Protein AF-A0A955FBY4-F1 (afdb_monomer_lite)

Foldseek 3Di:
DDDDFCLLVLLVVLLVVLLVLLVVVLVVQLVVQVVPDDPVSSVVSNVVSVVVSVVSNVLSVVLSVLSVVCVVVLDLVSLVVSLVSLVVQLVVLVVQCVVPPDPSSNVSSVVSNVSSVVSNVSSVVSNVPPPPPPPPPPVPPPDPPPDDD

Structure (mmCIF, N/CA/C/O backbone):
data_AF-A0A955FBY4-F1
#
_entry.id   AF-A0A955FBY4-F1
#
loop_
_atom_site.group_PDB
_atom_site.id
_atom_site.type_symbol
_atom_site.label_atom_id
_atom_site.label_alt_id
_atom_site.label_comp_id
_atom_site.label_asym_id
_atom_site.label_entity_id
_atom_site.label_seq_id
_atom_site.pdbx_PDB_ins_code
_atom_site.Cartn_x
_atom_site.Cartn_y
_atom_site.Cartn_z
_atom_site.occupancy
_atom_site.B_iso_or_equiv
_atom_site.auth_seq_id
_atom_site.auth_comp_id
_atom_site.auth_asym_id
_atom_site.auth_atom_id
_atom_site.pdbx_PDB_model_num
ATOM 1 N N . MET A 1 1 ? -1.378 -12.096 28.138 1.00 37.12 1 MET A N 1
ATOM 2 C CA . MET A 1 1 ? -1.558 -11.045 27.113 1.00 37.12 1 MET A CA 1
ATOM 3 C C . MET A 1 1 ? -2.510 -11.585 26.059 1.00 37.12 1 MET A C 1
ATOM 5 O O . MET A 1 1 ? -2.242 -12.648 25.523 1.00 37.12 1 MET A O 1
ATOM 9 N N . LYS A 1 2 ? -3.677 -10.966 25.858 1.00 37.38 2 LYS A N 1
ATOM 10 C CA . LYS A 1 2 ? -4.699 -11.481 24.933 1.00 37.38 2 LYS A CA 1
ATOM 11 C C . LYS A 1 2 ? -4.580 -10.689 23.632 1.00 37.38 2 LYS A C 1
ATOM 13 O O . LYS A 1 2 ? -5.036 -9.549 23.594 1.00 37.38 2 LYS A O 1
ATOM 18 N N . LEU A 1 3 ? -3.930 -11.279 22.624 1.00 48.19 3 LEU A N 1
ATOM 19 C CA . LEU A 1 3 ? -3.904 -10.770 21.253 1.00 48.19 3 LEU A CA 1
ATOM 20 C C . LEU A 1 3 ? -5.348 -10.590 20.784 1.00 48.19 3 LEU A C 1
ATOM 22 O O . LEU A 1 3 ? -6.062 -11.562 20.541 1.00 48.19 3 LEU A O 1
ATOM 26 N N . ARG A 1 4 ? -5.826 -9.353 20.727 1.00 50.47 4 ARG A N 1
ATOM 27 C CA . ARG A 1 4 ? -7.063 -9.032 20.027 1.00 50.47 4 ARG A CA 1
ATOM 28 C C . ARG A 1 4 ? -6.802 -7.763 19.241 1.00 50.47 4 ARG A C 1
ATOM 30 O O . ARG A 1 4 ? -6.562 -6.721 19.844 1.00 50.47 4 ARG A O 1
ATOM 37 N N . TYR A 1 5 ? -6.882 -7.946 17.924 1.00 56.06 5 TYR A N 1
ATOM 38 C CA . TYR A 1 5 ? -6.653 -7.010 16.823 1.00 56.06 5 TYR A CA 1
ATOM 39 C C . TYR A 1 5 ? -5.175 -6.872 16.452 1.00 56.06 5 TYR A C 1
ATOM 41 O O . TYR A 1 5 ? -4.449 -6.116 17.068 1.00 56.06 5 TYR A O 1
ATOM 49 N N . GLU A 1 6 ? -4.750 -7.634 15.440 1.00 76.06 6 GLU A N 1
ATOM 50 C CA . GLU A 1 6 ? -3.450 -7.508 14.757 1.00 76.06 6 GLU A CA 1
ATOM 51 C C . GLU A 1 6 ? -3.580 -6.600 13.518 1.00 76.06 6 GLU A C 1
ATOM 53 O O . GLU A 1 6 ? -2.909 -6.799 12.511 1.00 76.06 6 GLU A O 1
ATOM 58 N N . THR A 1 7 ? -4.496 -5.623 13.550 1.00 80.25 7 THR A N 1
ATOM 59 C CA . THR A 1 7 ? -4.761 -4.723 12.414 1.00 80.25 7 THR A CA 1
ATOM 60 C C . THR A 1 7 ? -3.531 -3.899 12.053 1.00 80.25 7 THR A C 1
ATOM 62 O O . THR A 1 7 ? -3.217 -3.788 10.877 1.00 80.25 7 THR A O 1
ATOM 65 N N . GLY A 1 8 ? -2.811 -3.375 13.050 1.00 81.50 8 GLY A N 1
ATOM 66 C CA . GLY A 1 8 ? -1.578 -2.616 12.834 1.00 81.50 8 GLY A CA 1
ATOM 67 C C . GLY A 1 8 ? -0.424 -3.487 12.335 1.00 81.50 8 GLY A C 1
ATOM 68 O O . GLY A 1 8 ? 0.362 -3.059 11.499 1.00 81.50 8 GLY A O 1
ATOM 69 N N . THR A 1 9 ? -0.334 -4.736 12.798 1.00 86.25 9 THR A N 1
ATOM 70 C CA . THR A 1 9 ? 0.671 -5.682 12.289 1.00 86.25 9 THR A CA 1
ATOM 71 C C . THR A 1 9 ? 0.373 -6.065 10.841 1.00 86.25 9 THR A C 1
ATOM 73 O O . THR A 1 9 ? 1.287 -6.105 10.025 1.00 86.25 9 THR A O 1
ATOM 76 N N . ALA A 1 10 ? -0.897 -6.289 10.496 1.00 87.50 10 ALA A N 1
ATOM 77 C CA . ALA A 1 10 ? -1.305 -6.607 9.133 1.00 87.50 10 ALA A CA 1
ATOM 78 C C . ALA A 1 10 ? -1.028 -5.450 8.157 1.00 87.50 10 ALA A C 1
ATOM 80 O O . ALA A 1 10 ? -0.439 -5.694 7.106 1.00 87.50 10 ALA A O 1
ATOM 81 N N . THR A 1 11 ? -1.365 -4.201 8.513 1.00 88.38 11 THR A N 1
ATOM 82 C CA . THR A 1 11 ? -1.061 -3.029 7.664 1.00 88.38 11 THR A CA 1
ATOM 83 C C . THR A 1 11 ? 0.442 -2.822 7.499 1.00 88.38 11 THR A C 1
ATOM 85 O O . THR A 1 11 ? 0.896 -2.437 6.425 1.00 88.38 11 THR A O 1
ATOM 88 N N . PHE A 1 12 ? 1.237 -3.115 8.531 1.00 89.31 12 PHE A N 1
ATOM 89 C CA . PHE A 1 12 ? 2.693 -3.054 8.441 1.00 89.31 12 PHE A CA 1
ATOM 90 C C . PHE A 1 12 ? 3.276 -4.134 7.517 1.00 89.31 12 PHE A C 1
ATOM 92 O O . PHE A 1 12 ? 4.149 -3.840 6.704 1.00 89.31 12 PHE A O 1
ATOM 99 N N . ILE A 1 13 ? 2.775 -5.371 7.593 1.00 90.88 13 ILE A N 1
ATOM 100 C CA . ILE A 1 13 ? 3.182 -6.443 6.673 1.00 90.88 13 ILE A CA 1
ATOM 101 C C . ILE A 1 13 ? 2.803 -6.077 5.234 1.00 90.88 13 ILE A C 1
ATOM 103 O O . ILE A 1 13 ? 3.644 -6.201 4.347 1.00 90.88 13 ILE A O 1
ATOM 107 N N . GLN A 1 14 ? 1.586 -5.570 5.005 1.00 89.44 14 GLN A N 1
ATOM 108 C CA . GLN A 1 14 ? 1.163 -5.088 3.687 1.00 89.44 14 GLN A CA 1
ATOM 109 C C . GLN A 1 14 ? 2.099 -3.991 3.174 1.00 89.44 14 GLN A C 1
ATOM 111 O O . GLN A 1 14 ? 2.567 -4.089 2.046 1.00 89.44 14 GLN A O 1
ATOM 116 N N . PHE A 1 15 ? 2.456 -3.007 4.005 1.00 91.19 15 PHE A N 1
ATOM 117 C CA . PHE A 1 15 ? 3.431 -1.979 3.636 1.00 91.19 15 PHE A CA 1
ATOM 118 C C . PHE A 1 15 ? 4.767 -2.581 3.180 1.00 91.19 15 PHE A C 1
ATOM 120 O O . PHE A 1 15 ? 5.249 -2.232 2.107 1.00 91.19 15 PHE A O 1
ATOM 127 N N . LEU A 1 16 ? 5.348 -3.512 3.943 1.00 91.50 16 LEU A N 1
ATOM 128 C CA . LEU A 1 16 ? 6.624 -4.134 3.575 1.00 91.50 16 LEU A CA 1
ATOM 129 C C . LEU A 1 16 ? 6.542 -4.907 2.256 1.00 91.50 16 LEU A C 1
ATOM 131 O O . LEU A 1 16 ? 7.443 -4.803 1.424 1.00 91.50 16 LEU A O 1
ATOM 135 N N . VAL A 1 17 ? 5.468 -5.671 2.060 1.00 91.06 17 VAL A N 1
ATOM 136 C CA . VAL A 1 17 ? 5.286 -6.489 0.857 1.00 91.06 17 VAL A CA 1
ATOM 137 C C . VAL A 1 17 ? 5.062 -5.609 -0.371 1.00 91.06 17 VAL A C 1
ATOM 139 O O . VAL A 1 17 ? 5.736 -5.799 -1.382 1.00 91.06 17 VAL A O 1
ATOM 142 N N . VAL A 1 18 ? 4.187 -4.606 -0.273 1.00 88.88 18 VAL A N 1
ATOM 143 C CA . VAL A 1 18 ? 3.933 -3.650 -1.359 1.00 88.88 18 VAL A CA 1
ATOM 144 C C . VAL A 1 18 ? 5.203 -2.883 -1.710 1.00 88.88 18 VAL A C 1
ATOM 146 O O . VAL A 1 18 ? 5.517 -2.727 -2.885 1.00 88.88 18 VAL A O 1
ATOM 149 N N . MET A 1 19 ? 5.972 -2.438 -0.713 1.00 89.88 19 MET A N 1
ATOM 150 C CA . MET A 1 19 ? 7.231 -1.731 -0.953 1.00 89.88 19 MET A CA 1
ATOM 151 C C . MET A 1 19 ? 8.259 -2.602 -1.667 1.00 89.88 19 MET A C 1
ATOM 153 O O . MET A 1 19 ? 8.935 -2.123 -2.576 1.00 89.88 19 MET A O 1
ATOM 157 N N . LEU A 1 20 ? 8.356 -3.881 -1.299 1.00 89.88 20 LEU A N 1
ATOM 158 C CA . LEU A 1 20 ? 9.234 -4.824 -1.980 1.00 89.88 20 LEU A CA 1
ATOM 159 C C . LEU A 1 20 ? 8.823 -4.997 -3.449 1.00 89.88 20 LEU A C 1
ATOM 161 O O . LEU A 1 20 ? 9.662 -4.851 -4.337 1.00 89.88 20 LEU A O 1
ATOM 165 N N . PHE A 1 21 ? 7.538 -5.248 -3.720 1.00 88.00 21 PHE A N 1
ATOM 166 C CA . PHE A 1 21 ? 7.038 -5.381 -5.092 1.00 88.00 21 PHE A CA 1
ATOM 167 C C . PHE A 1 21 ? 7.171 -4.085 -5.894 1.00 88.00 21 PHE A C 1
ATOM 169 O O . PHE A 1 21 ? 7.547 -4.131 -7.064 1.00 88.00 21 PHE A O 1
ATOM 176 N N . GLY A 1 22 ? 6.933 -2.931 -5.270 1.00 86.56 22 GLY A N 1
ATOM 177 C CA . GLY A 1 22 ? 7.126 -1.618 -5.878 1.00 86.56 22 GLY A CA 1
ATOM 178 C C . GLY A 1 22 ? 8.580 -1.377 -6.282 1.00 86.56 22 GLY A C 1
ATOM 179 O O . GLY A 1 22 ? 8.835 -0.870 -7.371 1.00 86.56 22 GLY A O 1
ATOM 180 N N . PHE A 1 23 ? 9.542 -1.805 -5.461 1.00 86.12 23 PHE A N 1
ATOM 181 C CA . PHE A 1 23 ? 10.965 -1.681 -5.778 1.00 86.12 23 PHE A CA 1
ATOM 182 C C . PHE A 1 23 ? 11.393 -2.609 -6.922 1.00 86.12 23 PHE A C 1
ATOM 184 O O . PHE A 1 23 ? 12.133 -2.198 -7.813 1.00 86.12 23 PHE A O 1
ATOM 191 N N . VAL A 1 24 ? 10.890 -3.846 -6.946 1.00 87.31 24 VAL A N 1
ATOM 192 C CA . VAL A 1 24 ? 11.117 -4.766 -8.073 1.00 87.31 24 VAL A CA 1
ATOM 193 C C . VAL A 1 24 ? 10.501 -4.204 -9.360 1.00 87.31 24 VAL A C 1
ATOM 195 O O . VAL A 1 24 ? 11.149 -4.221 -10.405 1.00 87.31 24 VAL A O 1
ATOM 198 N N . GLY A 1 25 ? 9.291 -3.644 -9.280 1.00 84.19 25 GLY A N 1
ATOM 199 C CA . GLY A 1 25 ? 8.621 -2.989 -10.405 1.00 84.19 25 GLY A CA 1
ATOM 200 C C . GLY A 1 25 ? 9.369 -1.756 -10.920 1.00 84.19 25 GLY A C 1
ATOM 201 O O . GLY A 1 25 ? 9.463 -1.569 -12.130 1.00 84.19 25 GLY A O 1
ATOM 202 N N . LEU A 1 26 ? 9.959 -0.955 -10.027 1.00 84.94 26 LEU A N 1
ATOM 203 C CA . LEU A 1 26 ? 10.825 0.173 -10.382 1.00 84.94 26 LEU A CA 1
ATOM 204 C C . LEU A 1 26 ? 12.030 -0.287 -11.202 1.00 84.94 26 LEU A C 1
ATOM 206 O O . LEU A 1 26 ? 12.287 0.269 -12.264 1.00 84.94 26 LEU A O 1
ATOM 210 N N . ILE A 1 27 ? 12.753 -1.304 -10.721 1.00 84.38 27 ILE A N 1
ATOM 211 C CA . ILE A 1 27 ? 13.931 -1.835 -11.417 1.00 84.38 27 ILE A CA 1
ATOM 212 C C . ILE A 1 27 ? 13.531 -2.360 -12.796 1.00 84.38 27 ILE A C 1
ATOM 214 O O . ILE A 1 27 ? 14.173 -2.002 -13.778 1.00 84.38 27 ILE A O 1
ATOM 218 N N . ALA A 1 28 ? 12.458 -3.152 -12.881 1.00 82.69 28 ALA A N 1
ATOM 219 C CA . ALA A 1 28 ? 11.960 -3.673 -14.153 1.00 82.69 28 ALA A CA 1
ATOM 220 C C . ALA A 1 28 ? 11.598 -2.539 -15.127 1.00 82.69 28 ALA A C 1
ATOM 222 O O . ALA A 1 28 ? 12.060 -2.531 -16.261 1.00 82.69 28 ALA A O 1
ATOM 223 N N . SER A 1 29 ? 10.871 -1.523 -14.653 1.00 81.12 29 SER A N 1
ATOM 224 C CA . SER A 1 29 ? 10.493 -0.363 -15.464 1.00 81.12 29 SER A CA 1
ATOM 225 C C . SER A 1 29 ? 11.697 0.431 -15.972 1.00 81.12 29 SER A C 1
ATOM 227 O O . SER A 1 29 ? 11.651 0.914 -17.100 1.00 81.12 29 SER A O 1
ATOM 229 N N . ILE A 1 30 ? 12.742 0.605 -15.158 1.00 82.00 30 ILE A N 1
ATOM 230 C CA . ILE A 1 30 ? 13.969 1.299 -15.574 1.00 82.00 30 ILE A CA 1
ATOM 231 C C . ILE A 1 30 ? 14.701 0.466 -16.629 1.00 82.00 30 ILE A C 1
ATOM 233 O O . ILE A 1 30 ? 15.137 1.008 -17.640 1.00 82.00 30 ILE A O 1
ATOM 237 N N . VAL A 1 31 ? 14.817 -0.849 -16.417 1.00 81.81 31 VAL A N 1
ATOM 238 C CA . VAL A 1 31 ? 15.471 -1.752 -17.372 1.00 81.81 31 VAL A CA 1
ATOM 239 C C . VAL A 1 31 ? 14.758 -1.718 -18.721 1.00 81.81 31 VAL A C 1
ATOM 241 O O . VAL A 1 31 ? 15.423 -1.479 -19.724 1.00 81.81 31 VAL A O 1
ATOM 244 N N . ASP A 1 32 ? 13.433 -1.868 -18.750 1.00 79.88 32 ASP A N 1
ATOM 245 C CA . ASP A 1 32 ? 12.659 -1.879 -19.997 1.00 79.88 32 ASP A CA 1
ATOM 246 C C . ASP A 1 32 ? 12.804 -0.548 -20.760 1.00 79.88 32 ASP A C 1
ATOM 248 O O . ASP A 1 32 ? 13.131 -0.526 -21.946 1.00 79.88 32 ASP A O 1
ATOM 252 N N . GLN A 1 33 ? 12.670 0.587 -20.066 1.00 79.62 33 GLN A N 1
ATOM 253 C CA . GLN A 1 33 ? 12.761 1.916 -20.686 1.00 79.62 33 GLN A CA 1
ATOM 254 C C . GLN A 1 33 ? 14.161 2.259 -21.209 1.00 79.62 33 GLN A C 1
ATOM 256 O O . GLN A 1 33 ? 14.284 2.982 -22.197 1.00 79.62 33 GLN A O 1
ATOM 261 N N . CYS A 1 34 ? 15.215 1.770 -20.554 1.00 77.94 34 CYS A N 1
ATOM 262 C CA . CYS A 1 34 ? 16.593 2.014 -20.978 1.00 77.94 34 CYS A CA 1
ATOM 263 C C . CYS A 1 34 ? 17.096 0.969 -21.990 1.00 77.94 34 CYS A C 1
ATOM 265 O O . CYS A 1 34 ? 18.126 1.196 -22.620 1.00 77.94 34 CYS A O 1
ATOM 267 N N . HIS A 1 35 ? 16.390 -0.155 -22.166 1.00 77.00 35 HIS A N 1
ATOM 268 C CA . HIS A 1 35 ? 16.689 -1.141 -23.205 1.00 77.00 35 HIS A CA 1
ATOM 269 C C . HIS A 1 35 ? 16.072 -0.763 -24.560 1.00 77.00 35 HIS A C 1
ATOM 271 O O . HIS A 1 35 ? 16.670 -1.030 -25.599 1.00 77.00 35 HIS A O 1
ATOM 277 N N . GLU A 1 36 ? 14.899 -0.123 -24.559 1.00 69.19 36 GLU A N 1
ATOM 278 C CA . GLU A 1 36 ? 14.131 0.164 -25.780 1.00 69.19 36 GLU A CA 1
ATOM 279 C C . GLU A 1 36 ? 14.251 1.613 -26.298 1.00 69.19 36 GLU A C 1
ATOM 281 O O . GLU A 1 36 ? 13.798 1.892 -27.408 1.00 69.19 36 GLU A O 1
ATOM 286 N N . GLY A 1 37 ? 14.848 2.551 -25.545 1.00 62.31 37 GLY A N 1
ATOM 287 C CA . GLY A 1 37 ? 14.789 3.985 -25.869 1.00 62.31 37 GLY A CA 1
ATOM 288 C C . GLY A 1 37 ? 16.089 4.785 -25.723 1.00 62.31 37 GLY A C 1
ATOM 289 O O . GLY A 1 37 ? 17.012 4.412 -25.004 1.00 62.31 37 GLY A O 1
ATOM 290 N N . ASP A 1 38 ? 16.118 5.950 -26.385 1.00 72.44 38 ASP A N 1
ATOM 291 C CA . ASP A 1 38 ? 17.149 6.983 -26.224 1.00 72.44 38 ASP A CA 1
ATOM 292 C C . ASP A 1 38 ? 17.293 7.452 -24.762 1.00 72.44 38 ASP A C 1
ATOM 294 O O . ASP A 1 38 ? 16.336 7.476 -23.982 1.00 72.44 38 ASP A O 1
ATOM 298 N N . PHE A 1 39 ? 18.491 7.927 -24.408 1.00 68.44 39 PHE A N 1
ATOM 299 C CA . PHE A 1 39 ? 18.880 8.333 -23.047 1.00 68.44 39 PHE A CA 1
ATOM 300 C C . PHE A 1 39 ? 17.900 9.323 -22.375 1.00 68.44 39 PHE A C 1
ATOM 302 O O . PHE A 1 39 ? 17.695 9.276 -21.161 1.00 68.44 39 PHE A O 1
ATOM 309 N N . ALA A 1 40 ? 17.258 10.201 -23.155 1.00 70.56 40 ALA A N 1
ATOM 310 C CA . ALA A 1 40 ? 16.273 11.167 -22.659 1.00 70.56 40 ALA A CA 1
ATOM 311 C C . ALA A 1 40 ? 14.971 10.505 -22.161 1.00 70.56 40 ALA A C 1
ATOM 313 O O . ALA A 1 40 ? 14.430 10.909 -21.129 1.00 70.56 40 ALA A O 1
ATOM 314 N N . ASN A 1 41 ? 14.505 9.450 -22.838 1.00 72.88 41 ASN A N 1
ATOM 315 C CA . ASN A 1 41 ? 13.300 8.705 -22.457 1.00 72.88 41 ASN A CA 1
ATOM 316 C C . ASN A 1 41 ? 13.555 7.828 -21.220 1.00 72.88 41 ASN A C 1
ATOM 318 O O . ASN A 1 41 ? 12.706 7.753 -20.331 1.00 72.88 41 ASN A O 1
ATOM 322 N N . CYS A 1 42 ? 14.759 7.255 -21.119 1.00 77.38 42 CYS A N 1
ATOM 323 C CA . CYS A 1 42 ? 15.237 6.514 -19.947 1.00 77.38 42 CYS A CA 1
ATOM 324 C C . CYS A 1 42 ? 15.268 7.407 -18.687 1.00 77.38 42 CYS A C 1
ATOM 326 O O . CYS A 1 42 ? 14.757 7.018 -17.634 1.00 77.38 42 CYS A O 1
ATOM 328 N N . ALA A 1 43 ? 15.783 8.640 -18.788 1.00 77.75 43 ALA A N 1
ATOM 329 C CA . ALA A 1 43 ? 15.817 9.577 -17.662 1.00 77.75 43 ALA A CA 1
ATOM 330 C C . ALA A 1 43 ? 14.411 10.027 -17.220 1.00 77.75 43 ALA A C 1
ATOM 332 O O . ALA A 1 43 ? 14.107 10.027 -16.025 1.00 77.75 43 ALA A O 1
ATOM 333 N N . GLN A 1 44 ? 13.536 10.377 -18.169 1.00 79.44 44 GLN A N 1
ATOM 334 C CA . GLN A 1 44 ? 12.176 10.827 -17.864 1.00 79.44 44 GLN A CA 1
ATOM 335 C C . GLN A 1 44 ? 11.331 9.718 -17.224 1.00 79.44 44 GLN A C 1
ATOM 337 O O . GLN A 1 44 ? 10.664 9.955 -16.214 1.00 79.44 44 GLN A O 1
ATOM 342 N N . GLY A 1 45 ? 11.365 8.509 -17.780 1.00 77.94 45 GLY A N 1
ATOM 343 C CA . GLY A 1 45 ? 10.589 7.392 -17.256 1.00 77.94 45 GLY A CA 1
ATOM 344 C C . GLY A 1 45 ? 11.099 6.897 -15.896 1.00 77.94 45 GLY A C 1
ATOM 345 O O . GLY A 1 45 ? 10.288 6.616 -15.011 1.00 77.94 45 GLY A O 1
ATOM 346 N N . SER A 1 46 ? 12.416 6.949 -15.655 1.00 80.44 46 SER A N 1
ATOM 347 C CA . SER A 1 46 ? 12.998 6.675 -14.334 1.00 80.44 46 SER A CA 1
ATOM 348 C C . SER A 1 46 ? 12.444 7.620 -13.264 1.00 80.44 46 SER A C 1
ATOM 350 O O . SER A 1 46 ? 12.014 7.164 -12.205 1.00 80.44 46 SER A O 1
ATOM 352 N N . ILE A 1 47 ? 12.393 8.931 -13.539 1.00 85.12 47 ILE A N 1
ATOM 353 C CA . ILE A 1 47 ? 11.862 9.931 -12.595 1.00 85.12 47 ILE A CA 1
ATOM 354 C C . ILE A 1 47 ? 10.399 9.631 -12.244 1.00 85.12 47 ILE A C 1
ATOM 356 O O . ILE A 1 47 ? 10.034 9.673 -11.069 1.00 85.12 47 ILE A O 1
ATOM 360 N N . ILE A 1 48 ? 9.569 9.293 -13.236 1.00 85.69 48 ILE A N 1
ATOM 361 C CA . ILE A 1 48 ? 8.152 8.965 -13.018 1.00 85.69 48 ILE A CA 1
ATOM 362 C C . ILE A 1 48 ? 8.017 7.735 -12.114 1.00 85.69 48 ILE A C 1
ATOM 364 O O . ILE A 1 48 ? 7.262 7.768 -11.139 1.00 85.69 48 ILE A O 1
ATOM 368 N N . SER A 1 49 ? 8.777 6.675 -12.388 1.00 84.25 49 SER A N 1
ATOM 369 C CA . SER A 1 49 ? 8.732 5.449 -11.591 1.00 84.25 49 SER A CA 1
ATOM 370 C C . SER A 1 49 ? 9.223 5.681 -10.155 1.00 84.25 49 SER A C 1
ATOM 372 O O . SER A 1 49 ? 8.620 5.167 -9.211 1.00 84.25 49 SER A O 1
ATOM 374 N N . PHE A 1 50 ? 10.241 6.526 -9.950 1.00 86.06 50 PHE A N 1
ATOM 375 C CA . PHE A 1 50 ? 10.672 6.937 -8.609 1.00 86.06 50 PHE A CA 1
ATOM 376 C C . PHE A 1 50 ? 9.569 7.680 -7.851 1.00 86.06 50 PHE A C 1
ATOM 378 O O . PHE A 1 50 ? 9.262 7.322 -6.712 1.00 86.06 50 PHE A O 1
ATOM 385 N N . VAL A 1 51 ? 8.943 8.686 -8.471 1.00 89.25 51 VAL A N 1
ATOM 386 C CA . VAL A 1 51 ? 7.832 9.437 -7.860 1.00 89.25 51 VAL A CA 1
ATOM 387 C C . VAL A 1 51 ? 6.693 8.494 -7.473 1.00 89.25 51 VAL A C 1
ATOM 389 O O . VAL A 1 51 ? 6.139 8.614 -6.380 1.00 89.25 51 VAL A O 1
ATOM 392 N N . TYR A 1 52 ? 6.382 7.515 -8.324 1.00 85.81 52 TYR A N 1
ATOM 393 C CA . TYR A 1 52 ? 5.353 6.518 -8.051 1.00 85.81 52 TYR A CA 1
ATOM 394 C C . TYR A 1 52 ? 5.675 5.653 -6.820 1.00 85.81 52 TYR A C 1
ATOM 396 O O . TYR A 1 52 ? 4.823 5.498 -5.945 1.00 85.81 52 TYR A O 1
ATOM 404 N N . VAL A 1 53 ? 6.911 5.157 -6.685 1.00 87.31 53 VAL A N 1
ATOM 405 C CA . VAL A 1 53 ? 7.334 4.388 -5.498 1.00 87.31 53 VAL A CA 1
ATOM 406 C C . VAL A 1 53 ? 7.270 5.232 -4.225 1.00 87.31 53 VAL A C 1
ATOM 408 O O . VAL A 1 53 ? 6.810 4.740 -3.197 1.00 87.31 53 VAL A O 1
ATOM 411 N N . PHE A 1 54 ? 7.671 6.505 -4.272 1.00 89.94 54 PHE A N 1
ATOM 412 C CA . PHE A 1 54 ? 7.559 7.400 -3.114 1.00 89.94 54 PHE A CA 1
ATOM 413 C C . PHE A 1 54 ? 6.104 7.668 -2.715 1.00 89.94 54 PHE A C 1
ATOM 415 O O . PHE A 1 54 ? 5.794 7.694 -1.523 1.00 89.94 54 PHE A O 1
ATOM 422 N N . LEU A 1 55 ? 5.200 7.830 -3.684 1.00 91.00 55 LEU A N 1
ATOM 423 C CA . LEU A 1 55 ? 3.766 7.966 -3.417 1.00 91.00 55 LEU A CA 1
ATOM 424 C C . LEU A 1 55 ? 3.186 6.699 -2.780 1.00 91.00 55 LEU A C 1
ATOM 426 O O . LEU A 1 55 ? 2.455 6.804 -1.794 1.00 91.00 55 LEU A O 1
ATOM 430 N N . LEU A 1 56 ? 3.549 5.514 -3.283 1.00 88.44 56 LEU A N 1
ATOM 431 C CA . LEU A 1 56 ? 3.166 4.239 -2.671 1.00 88.44 56 LEU A CA 1
ATOM 432 C C . LEU A 1 56 ? 3.699 4.126 -1.239 1.00 88.44 56 LEU A C 1
ATOM 434 O O . LEU A 1 56 ? 2.937 3.801 -0.328 1.00 88.44 56 LEU A O 1
ATOM 438 N N . ALA A 1 57 ? 4.973 4.458 -1.022 1.00 90.69 57 ALA A N 1
ATOM 439 C CA . ALA A 1 57 ? 5.591 4.445 0.299 1.00 90.69 57 ALA A CA 1
ATOM 440 C C . ALA A 1 57 ? 4.868 5.377 1.276 1.00 90.69 57 ALA A C 1
ATOM 442 O O . ALA A 1 57 ? 4.574 4.987 2.405 1.00 90.69 57 ALA A O 1
ATOM 443 N N . GLY A 1 58 ? 4.543 6.594 0.834 1.00 92.19 58 GLY A N 1
ATOM 444 C CA . GLY A 1 58 ? 3.797 7.566 1.626 1.00 92.19 58 GLY A CA 1
ATOM 445 C C . GLY A 1 58 ? 2.387 7.082 1.962 1.00 92.19 58 GLY A C 1
ATOM 446 O O . GLY A 1 58 ? 1.973 7.151 3.118 1.00 92.19 58 GLY A O 1
ATOM 447 N N . TRP A 1 59 ? 1.662 6.543 0.979 1.00 91.62 59 TRP A N 1
ATOM 448 C CA . TRP A 1 59 ? 0.294 6.058 1.159 1.00 91.62 59 TRP A CA 1
ATOM 449 C C . TRP A 1 59 ? 0.221 4.840 2.084 1.00 91.62 59 TRP A C 1
ATOM 451 O O . TRP A 1 59 ? -0.478 4.871 3.097 1.00 91.62 59 TRP A O 1
ATOM 461 N N . PHE A 1 60 ? 0.976 3.780 1.795 1.00 90.06 60 PHE A N 1
ATOM 462 C CA . PHE A 1 60 ? 0.973 2.573 2.625 1.00 90.06 60 PHE A CA 1
ATOM 463 C C . PHE A 1 60 ? 1.655 2.799 3.978 1.00 90.06 60 PHE A C 1
ATOM 465 O O . PHE A 1 60 ? 1.231 2.226 4.982 1.00 90.06 60 PHE A O 1
ATOM 472 N N . GLY A 1 61 ? 2.637 3.702 4.048 1.00 90.62 61 GLY A N 1
ATOM 473 C CA . GLY A 1 61 ? 3.189 4.185 5.310 1.00 90.62 61 GLY A CA 1
ATOM 474 C C . GLY A 1 61 ? 2.117 4.870 6.161 1.00 90.62 61 GLY A C 1
ATOM 475 O O . GLY A 1 61 ? 1.959 4.537 7.336 1.00 90.62 61 GLY A O 1
ATOM 476 N N . PHE A 1 62 ? 1.300 5.743 5.567 1.00 93.06 62 PHE A N 1
ATOM 477 C CA . PHE A 1 62 ? 0.161 6.360 6.248 1.00 93.06 62 PHE A CA 1
ATOM 478 C C . PHE A 1 62 ? -0.867 5.321 6.720 1.00 93.06 62 PHE A C 1
ATOM 480 O O . PHE A 1 62 ? -1.292 5.379 7.874 1.00 93.06 62 PHE A O 1
ATOM 487 N N . LEU A 1 63 ? -1.219 4.331 5.891 1.00 90.81 63 LEU A N 1
ATOM 488 C CA . LEU A 1 63 ? -2.120 3.239 6.288 1.00 90.81 63 LEU A CA 1
ATOM 489 C C . LEU A 1 63 ? -1.553 2.395 7.432 1.00 90.81 63 LEU A C 1
ATOM 491 O O . LEU A 1 63 ? -2.302 1.984 8.320 1.00 90.81 63 LEU A O 1
ATOM 495 N N . SER A 1 64 ? -0.235 2.184 7.470 1.00 91.56 64 SER A N 1
ATOM 496 C CA . SER A 1 64 ? 0.420 1.474 8.571 1.00 91.56 64 SER A CA 1
ATOM 497 C C . SER A 1 64 ? 0.250 2.215 9.904 1.00 91.56 64 SER A C 1
ATOM 499 O O . SER A 1 64 ? -0.195 1.623 10.892 1.00 91.56 64 SER A O 1
ATOM 501 N N . VAL A 1 65 ? 0.474 3.534 9.906 1.00 91.00 65 VAL A N 1
ATOM 502 C CA . VAL A 1 65 ? 0.286 4.406 11.076 1.00 91.00 65 VAL A CA 1
ATOM 503 C C . VAL A 1 65 ? -1.188 4.478 11.466 1.00 91.00 65 VAL A C 1
ATOM 505 O O . VAL A 1 65 ? -1.518 4.364 12.646 1.00 91.00 65 VAL A O 1
ATOM 508 N N . LEU A 1 66 ? -2.090 4.607 10.489 1.00 89.19 66 LEU A N 1
ATOM 509 C CA . LEU A 1 66 ? -3.533 4.626 10.717 1.00 89.19 66 LEU A CA 1
ATOM 510 C C . LEU A 1 66 ? -4.019 3.305 11.327 1.00 89.19 66 LEU A C 1
ATOM 512 O O . LEU A 1 66 ? -4.817 3.324 12.261 1.00 89.19 66 LEU A O 1
ATOM 516 N N . GLY A 1 67 ? -3.517 2.165 10.848 1.00 86.44 67 GLY A N 1
ATOM 517 C CA . GLY A 1 67 ? -3.822 0.839 11.385 1.00 86.44 67 GLY A CA 1
ATOM 518 C C . GLY A 1 67 ? -3.356 0.671 12.829 1.00 86.44 67 GLY A C 1
ATOM 519 O O . GLY A 1 67 ? -4.111 0.158 13.662 1.00 86.44 67 GLY A O 1
ATOM 520 N N . TYR A 1 68 ? -2.159 1.169 13.153 1.00 87.25 68 TYR A N 1
ATOM 521 C CA . TYR A 1 68 ? -1.651 1.193 14.524 1.00 87.25 68 TYR A CA 1
ATOM 522 C C . TYR A 1 68 ? -2.490 2.109 15.429 1.00 87.25 68 TYR A C 1
ATOM 524 O O . TYR A 1 68 ? -2.933 1.690 16.497 1.00 87.25 68 TYR A O 1
ATOM 532 N N . ALA A 1 69 ? -2.795 3.329 14.980 1.00 86.31 69 ALA A N 1
ATOM 533 C CA . ALA A 1 69 ? -3.609 4.285 15.731 1.00 86.31 69 ALA A CA 1
ATOM 534 C C . ALA A 1 69 ? -5.050 3.788 15.947 1.00 86.31 69 ALA A C 1
ATOM 536 O O . ALA A 1 69 ? -5.608 3.935 17.037 1.00 86.31 69 ALA A O 1
ATOM 537 N N . ALA A 1 70 ? -5.653 3.156 14.934 1.00 83.88 70 ALA A N 1
ATOM 538 C CA . ALA A 1 70 ? -6.974 2.544 15.034 1.00 83.88 70 ALA A CA 1
ATOM 539 C C . ALA A 1 70 ? -6.996 1.412 16.071 1.00 83.88 70 ALA A C 1
ATOM 541 O O . ALA A 1 70 ? -7.969 1.282 16.819 1.00 83.88 70 ALA A O 1
ATOM 542 N N . GLN A 1 71 ? -5.920 0.624 16.140 1.00 83.12 71 GLN A N 1
ATOM 543 C CA . GLN A 1 71 ? -5.761 -0.456 17.109 1.00 83.12 71 GLN A CA 1
ATOM 544 C C . GLN A 1 71 ? -5.573 0.068 18.538 1.00 83.12 71 GLN A C 1
ATOM 546 O O . GLN A 1 71 ? -6.255 -0.410 19.448 1.00 83.12 71 GLN A O 1
ATOM 551 N N . ASP A 1 72 ? -4.683 1.044 18.730 1.00 83.19 72 ASP A N 1
ATOM 552 C CA . ASP A 1 72 ? -4.346 1.608 20.041 1.00 83.19 72 ASP A CA 1
ATOM 553 C C . ASP A 1 72 ? -5.542 2.340 20.667 1.00 83.19 72 ASP A C 1
ATOM 555 O O . ASP A 1 72 ? -5.990 2.014 21.768 1.00 83.19 72 ASP A O 1
ATOM 559 N N . GLN A 1 73 ? -6.164 3.247 19.911 1.00 80.88 73 GLN A N 1
ATOM 560 C CA . GLN A 1 73 ? -7.303 4.027 20.398 1.00 80.88 73 GLN A CA 1
ATOM 561 C C . GLN A 1 73 ? -8.623 3.241 20.398 1.00 80.88 73 GLN A C 1
ATOM 563 O O . GLN A 1 73 ? -9.623 3.725 20.934 1.00 80.88 73 GLN A O 1
ATOM 568 N N . ARG A 1 74 ? -8.667 2.058 19.762 1.00 74.81 74 ARG A N 1
ATOM 569 C CA . ARG A 1 74 ? -9.893 1.275 19.494 1.00 74.81 74 ARG A CA 1
ATOM 570 C C . ARG A 1 74 ? -11.043 2.139 18.962 1.00 74.81 74 ARG A C 1
ATOM 572 O O . ARG A 1 74 ? -12.209 1.949 19.316 1.00 74.81 74 ARG A O 1
ATOM 579 N N . SER A 1 75 ? -10.710 3.129 18.137 1.00 77.12 75 SER A N 1
ATOM 580 C CA . SER A 1 75 ? -11.666 4.118 17.650 1.00 77.12 75 SER A CA 1
ATOM 581 C C . SER A 1 75 ? -12.406 3.586 16.430 1.00 77.12 75 SER A C 1
ATOM 583 O O . SER A 1 75 ? -11.806 3.309 15.391 1.00 77.12 75 SER A O 1
ATOM 585 N N . HIS A 1 76 ? -13.735 3.514 16.521 1.00 78.06 76 HIS A N 1
ATOM 586 C CA . HIS A 1 76 ? -14.580 3.110 15.395 1.00 78.06 76 HIS A CA 1
ATOM 587 C C . HIS A 1 76 ? -14.422 4.042 14.185 1.00 78.06 76 HIS A C 1
ATOM 589 O O . HIS A 1 76 ? -14.464 3.575 13.052 1.00 78.06 76 HIS A O 1
ATOM 595 N N . ARG A 1 77 ? -14.200 5.347 14.408 1.00 83.88 77 ARG A N 1
ATOM 596 C CA . ARG A 1 77 ? -14.016 6.323 13.319 1.00 83.88 77 ARG A CA 1
ATOM 597 C C . ARG A 1 77 ? -12.741 6.043 12.522 1.00 83.88 77 ARG A C 1
ATOM 599 O O . ARG A 1 77 ? -12.793 6.027 11.299 1.00 83.88 77 ARG A O 1
ATOM 606 N N . LEU A 1 78 ? -11.635 5.759 13.215 1.00 83.44 78 LEU A N 1
ATOM 607 C CA . LEU A 1 78 ? -10.367 5.404 12.570 1.00 83.44 78 LEU A CA 1
ATOM 608 C C . LEU A 1 78 ? -10.467 4.057 11.846 1.00 83.44 78 LEU A C 1
ATOM 610 O O . LEU A 1 78 ? -9.970 3.927 10.734 1.00 83.44 78 LEU A O 1
ATOM 614 N N . ALA A 1 79 ? -11.179 3.086 12.427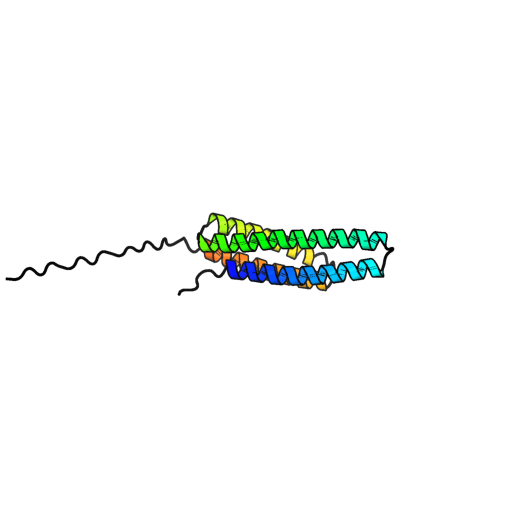 1.00 83.00 79 ALA A N 1
ATOM 615 C CA . ALA A 1 79 ? -11.426 1.802 11.775 1.00 83.00 79 ALA A CA 1
ATOM 616 C C . ALA A 1 79 ? -12.238 1.947 10.473 1.00 83.00 79 ALA A C 1
ATOM 618 O O . ALA A 1 79 ? -11.925 1.281 9.491 1.00 83.00 79 ALA A O 1
ATOM 619 N N . TYR A 1 80 ? -13.244 2.831 10.434 1.00 85.00 80 TYR A N 1
ATOM 620 C CA . TYR A 1 80 ? -13.988 3.124 9.202 1.00 85.00 80 TYR A CA 1
ATOM 621 C C . TYR A 1 80 ? -13.134 3.842 8.155 1.00 85.00 80 TYR A C 1
ATOM 623 O O . TYR A 1 80 ? -13.227 3.500 6.980 1.00 85.00 80 TYR A O 1
ATOM 631 N N . MET A 1 81 ? -12.287 4.793 8.564 1.00 89.00 81 MET A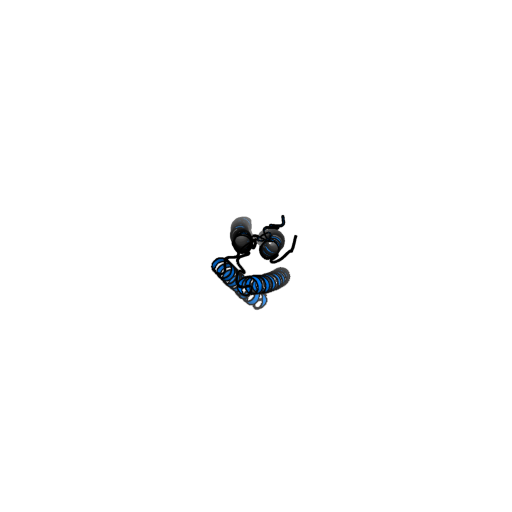 N 1
ATOM 632 C CA . MET A 1 81 ? -11.338 5.442 7.650 1.00 89.00 81 MET A CA 1
ATOM 633 C C . MET A 1 81 ? -10.370 4.429 7.036 1.00 89.00 81 MET A C 1
ATOM 635 O O . MET A 1 81 ? -10.192 4.431 5.822 1.00 89.00 81 MET A O 1
ATOM 639 N N . LEU A 1 82 ? -9.810 3.528 7.850 1.00 88.38 82 LEU A N 1
ATOM 640 C CA . LEU A 1 82 ? -8.936 2.457 7.372 1.00 88.38 82 LEU A CA 1
ATOM 641 C C . LEU A 1 82 ? -9.678 1.532 6.401 1.00 88.38 82 LEU A C 1
ATOM 643 O O . LEU A 1 82 ? -9.184 1.256 5.318 1.00 88.38 82 LEU A O 1
ATOM 647 N N . MET A 1 83 ? -10.893 1.106 6.754 1.00 87.56 83 MET A N 1
ATOM 648 C CA . MET A 1 83 ? -11.709 0.243 5.899 1.00 87.56 83 MET A CA 1
ATOM 649 C C . MET A 1 83 ? -12.026 0.899 4.549 1.00 87.56 83 MET A C 1
ATOM 651 O O . MET A 1 83 ? -11.960 0.235 3.521 1.00 87.56 83 MET A O 1
ATOM 655 N N . PHE A 1 84 ? -12.350 2.194 4.542 1.00 91.06 84 PHE A N 1
ATOM 656 C CA . PHE A 1 84 ? -12.601 2.943 3.312 1.00 91.06 84 PHE A CA 1
ATOM 657 C C . PHE A 1 84 ? -11.335 3.083 2.459 1.00 91.06 84 PHE A C 1
ATOM 659 O O . PHE A 1 84 ? -11.388 2.904 1.243 1.00 91.06 84 PHE A O 1
ATOM 666 N N . ALA A 1 85 ? -10.195 3.364 3.087 1.00 89.75 85 ALA A N 1
ATOM 667 C CA . ALA A 1 85 ? -8.930 3.497 2.380 1.00 89.75 85 ALA A CA 1
ATOM 668 C C . ALA A 1 85 ? -8.465 2.163 1.770 1.00 89.75 85 ALA A C 1
ATOM 670 O O . ALA A 1 85 ? -8.074 2.130 0.607 1.00 89.75 85 ALA A O 1
ATOM 671 N N . GLU A 1 86 ? -8.592 1.049 2.493 1.00 89.94 86 GLU A N 1
ATOM 672 C CA . GLU A 1 86 ? -8.301 -0.285 1.948 1.00 89.94 86 GLU A CA 1
ATOM 673 C C . GLU A 1 86 ? -9.296 -0.690 0.856 1.00 89.94 86 GLU A C 1
ATOM 675 O O . GLU A 1 86 ? -8.931 -1.355 -0.109 1.00 89.94 86 GLU A O 1
ATOM 680 N N . PHE A 1 87 ? -10.555 -0.254 0.946 1.00 90.38 87 PHE A N 1
ATOM 681 C CA . PHE A 1 87 ? -11.525 -0.485 -0.123 1.00 90.38 87 PHE A CA 1
ATOM 682 C C . PHE A 1 87 ? -11.132 0.229 -1.424 1.00 90.38 87 PHE A C 1
ATOM 684 O O . PHE A 1 87 ? -11.278 -0.343 -2.503 1.00 90.38 87 PHE A O 1
ATOM 691 N N . MET A 1 88 ? -10.590 1.449 -1.336 1.00 89.25 88 MET A N 1
ATOM 692 C CA . MET A 1 88 ? -10.016 2.151 -2.491 1.00 89.25 88 MET A CA 1
ATOM 693 C C . MET A 1 88 ? -8.842 1.370 -3.093 1.00 89.25 88 MET A C 1
ATOM 695 O O . MET A 1 88 ? -8.803 1.180 -4.308 1.00 89.25 88 MET A O 1
ATOM 699 N N . VAL A 1 89 ? -7.929 0.859 -2.257 1.00 88.88 89 VAL A N 1
ATOM 700 C CA . VAL A 1 89 ? -6.809 0.012 -2.710 1.00 88.88 89 VAL A CA 1
ATOM 701 C C . VAL A 1 89 ? -7.331 -1.238 -3.420 1.00 88.88 89 VAL A C 1
ATOM 703 O O . VAL A 1 89 ? -6.897 -1.533 -4.531 1.00 88.88 89 VAL A O 1
ATOM 706 N N . LEU A 1 90 ? -8.318 -1.925 -2.840 1.00 88.94 90 LEU A N 1
ATOM 707 C CA . LEU A 1 90 ? -8.946 -3.104 -3.438 1.00 88.94 90 LEU A CA 1
ATOM 708 C C . LEU A 1 90 ? -9.585 -2.789 -4.799 1.00 88.94 90 LEU A C 1
ATOM 710 O O . LEU A 1 90 ? -9.427 -3.556 -5.747 1.00 88.94 90 LEU A O 1
ATOM 714 N N . ALA A 1 91 ? -10.294 -1.665 -4.915 1.00 87.31 91 ALA A N 1
ATOM 715 C CA . ALA A 1 91 ? -10.925 -1.251 -6.165 1.00 87.31 91 ALA A CA 1
ATOM 716 C C . ALA A 1 91 ? -9.888 -0.982 -7.268 1.00 87.31 91 ALA A C 1
ATOM 718 O O . ALA A 1 91 ? -10.055 -1.455 -8.394 1.00 87.31 91 ALA A O 1
ATOM 719 N N . ILE A 1 92 ? -8.801 -0.278 -6.938 1.00 85.94 92 ILE A N 1
ATOM 720 C CA . ILE A 1 92 ? -7.690 -0.013 -7.864 1.00 85.94 92 ILE A CA 1
ATOM 721 C C . ILE A 1 92 ? -7.008 -1.323 -8.265 1.00 85.94 92 ILE A C 1
ATOM 723 O O . ILE A 1 92 ? -6.773 -1.555 -9.451 1.00 85.94 92 ILE A O 1
ATOM 727 N N . ALA A 1 93 ? -6.744 -2.207 -7.301 1.00 84.81 93 ALA A N 1
ATOM 728 C CA . ALA A 1 93 ? -6.141 -3.506 -7.555 1.00 84.81 93 ALA A CA 1
ATOM 729 C C . ALA A 1 93 ? -6.991 -4.323 -8.539 1.00 84.81 93 ALA A C 1
ATOM 731 O O . ALA A 1 93 ? -6.475 -4.765 -9.562 1.00 84.81 93 ALA A O 1
ATOM 732 N N . LEU A 1 94 ? -8.303 -4.439 -8.318 1.00 84.69 94 LEU A N 1
ATOM 733 C CA . LEU A 1 94 ? -9.209 -5.150 -9.228 1.00 84.69 94 LEU A CA 1
ATOM 734 C C . LEU A 1 94 ? -9.273 -4.519 -10.625 1.00 84.69 94 LEU A C 1
ATOM 736 O O . LEU A 1 94 ? -9.364 -5.238 -11.624 1.00 84.69 94 LEU A O 1
ATOM 740 N N . PHE A 1 95 ? -9.216 -3.189 -10.714 1.00 84.25 95 PHE A N 1
ATOM 741 C CA . PHE A 1 95 ? -9.184 -2.497 -11.999 1.00 84.25 95 PHE A CA 1
ATOM 742 C C . PHE A 1 95 ? -7.905 -2.824 -12.784 1.00 84.25 95 PHE A C 1
ATOM 744 O O . PHE A 1 95 ? -7.988 -3.161 -13.969 1.00 84.25 95 PHE A O 1
ATOM 751 N N . ASN A 1 96 ? -6.754 -2.814 -12.103 1.00 79.75 96 ASN A N 1
ATOM 752 C CA . ASN A 1 96 ? -5.457 -3.179 -12.674 1.00 79.75 96 ASN A CA 1
ATOM 753 C C . ASN A 1 96 ? -5.397 -4.652 -13.094 1.00 79.75 96 ASN A C 1
ATOM 755 O O . ASN A 1 96 ? -4.904 -4.947 -14.181 1.00 79.75 96 ASN A O 1
ATOM 759 N N . ALA A 1 97 ? -5.953 -5.570 -12.296 1.00 77.31 97 ALA A N 1
ATOM 760 C CA . ALA A 1 97 ? -6.036 -6.988 -12.653 1.00 77.31 97 ALA A CA 1
ATOM 761 C C . ALA A 1 97 ? -6.820 -7.208 -13.956 1.00 77.31 97 ALA A C 1
ATOM 763 O O . ALA A 1 97 ? -6.497 -8.101 -14.735 1.00 77.31 97 ALA A O 1
ATOM 764 N N . LYS A 1 98 ? -7.852 -6.389 -14.201 1.00 74.25 98 LYS A N 1
ATOM 765 C CA . LYS A 1 98 ? -8.718 -6.507 -15.378 1.00 74.25 98 LYS A CA 1
ATOM 766 C C . LYS A 1 98 ? -8.104 -5.922 -16.657 1.00 74.25 98 LYS A C 1
ATOM 768 O O . LYS A 1 98 ? -8.469 -6.368 -17.740 1.00 74.25 98 LYS A O 1
ATOM 773 N N . HIS A 1 99 ? -7.197 -4.949 -16.553 1.00 69.56 99 HIS A N 1
ATOM 774 C CA . HIS A 1 99 ? -6.614 -4.234 -17.702 1.00 69.56 99 HIS A CA 1
ATOM 775 C C . HIS A 1 99 ? -5.187 -4.695 -18.067 1.00 69.56 99 HIS A C 1
ATOM 777 O O . HIS A 1 99 ? -4.428 -3.918 -18.633 1.00 69.56 99 HIS A O 1
ATOM 783 N N . PHE A 1 100 ? -4.836 -5.948 -17.742 1.00 55.69 100 PHE A N 1
ATOM 784 C CA . PHE A 1 100 ? -3.612 -6.691 -18.109 1.00 55.69 100 PHE A CA 1
ATOM 785 C C . PHE A 1 100 ? -2.397 -5.856 -18.585 1.00 55.69 100 PHE A C 1
ATOM 787 O O . PHE A 1 100 ? -2.048 -5.910 -19.764 1.00 55.69 100 PHE A O 1
ATOM 794 N N . PRO A 1 101 ? -1.705 -5.126 -17.689 1.00 63.12 101 PRO A N 1
ATOM 795 C CA . PRO A 1 101 ? -0.499 -4.390 -18.064 1.00 63.12 101 PRO A CA 1
ATOM 796 C C . PRO A 1 101 ? 0.751 -5.288 -18.175 1.00 63.12 101 PRO A C 1
ATOM 798 O O . PRO A 1 101 ? 1.625 -5.008 -18.984 1.00 63.12 101 PRO A O 1
ATOM 801 N N . SER A 1 102 ? 0.855 -6.368 -17.385 1.00 68.88 102 SER A N 1
ATOM 802 C CA . SER A 1 102 ? 1.978 -7.330 -17.390 1.00 68.88 102 SER A CA 1
ATOM 803 C C . SER A 1 102 ? 1.753 -8.450 -16.356 1.00 68.88 102 SER A C 1
ATOM 805 O O . SER A 1 102 ? 0.972 -8.280 -15.417 1.00 68.88 102 SER A O 1
ATOM 807 N N . VAL A 1 103 ? 2.442 -9.596 -16.485 1.00 76.81 103 VAL A N 1
ATOM 808 C CA . VAL A 1 103 ? 2.336 -10.731 -15.530 1.00 76.81 103 VAL A CA 1
ATOM 809 C C . VAL A 1 103 ? 2.766 -10.319 -14.119 1.00 76.81 103 VAL A C 1
ATOM 811 O O . VAL A 1 103 ? 2.103 -10.671 -13.144 1.00 76.81 103 VAL A O 1
ATOM 814 N N . LEU A 1 104 ? 3.837 -9.524 -14.011 1.00 74.12 104 LEU A N 1
ATOM 815 C CA . LEU A 1 104 ? 4.309 -8.984 -12.736 1.00 74.12 104 LEU A CA 1
ATOM 816 C C . LEU A 1 104 ? 3.254 -8.059 -12.111 1.00 74.12 104 LEU A C 1
ATOM 818 O O . LEU A 1 104 ? 2.920 -8.213 -10.940 1.00 74.12 104 LEU A O 1
ATOM 822 N N . GLY A 1 105 ? 2.670 -7.157 -12.908 1.00 76.19 105 GLY A N 1
ATOM 823 C CA . GLY A 1 105 ? 1.603 -6.264 -12.455 1.00 76.19 105 GLY A CA 1
ATOM 824 C C . GLY A 1 105 ? 0.350 -7.012 -11.994 1.00 76.19 105 GLY A C 1
ATOM 825 O O . GLY A 1 105 ? -0.274 -6.614 -11.013 1.00 76.19 105 GLY A O 1
ATOM 826 N N . LEU A 1 106 ? 0.011 -8.125 -12.649 1.00 80.50 106 LEU A N 1
ATOM 827 C CA . LEU A 1 106 ? -1.123 -8.970 -12.275 1.00 80.50 106 LEU A CA 1
ATOM 828 C C . LEU A 1 106 ? -0.898 -9.684 -10.937 1.00 80.50 106 LEU A C 1
ATOM 830 O O . LEU A 1 106 ? -1.802 -9.707 -10.103 1.00 80.50 106 LEU A O 1
ATOM 834 N N . ILE A 1 107 ? 0.299 -10.233 -10.708 1.00 82.56 107 ILE A N 1
ATOM 835 C CA . ILE A 1 107 ? 0.642 -10.873 -9.429 1.00 82.56 107 ILE A CA 1
ATOM 836 C C . ILE A 1 107 ? 0.614 -9.838 -8.303 1.00 82.56 107 ILE A C 1
ATOM 838 O O . ILE A 1 107 ? -0.042 -10.075 -7.290 1.00 82.56 107 ILE A O 1
ATOM 842 N N . THR A 1 108 ? 1.255 -8.680 -8.489 1.00 82.94 108 THR A N 1
ATOM 843 C CA . THR A 1 108 ? 1.255 -7.598 -7.491 1.00 82.94 108 THR A CA 1
ATOM 844 C C . THR A 1 108 ? -0.166 -7.139 -7.175 1.00 82.94 108 THR A C 1
ATOM 846 O O . THR A 1 108 ? -0.547 -7.063 -6.014 1.00 82.94 108 THR A O 1
ATOM 849 N N . SER A 1 109 ? -0.995 -6.937 -8.199 1.00 82.38 109 SER A N 1
ATOM 850 C CA . SER A 1 109 ? -2.403 -6.565 -8.040 1.00 82.38 109 SER A CA 1
ATOM 851 C C . SER A 1 109 ? -3.220 -7.612 -7.265 1.00 82.38 109 SER A C 1
ATOM 853 O O . SER A 1 109 ? -4.017 -7.253 -6.398 1.00 82.38 109 SER A O 1
ATOM 855 N N . LEU A 1 110 ? -3.016 -8.909 -7.519 1.00 85.88 110 LEU A N 1
ATOM 856 C CA . LEU A 1 110 ? -3.683 -9.979 -6.768 1.00 85.88 110 LEU A CA 1
ATOM 857 C C . LEU A 1 110 ? -3.248 -10.016 -5.303 1.00 85.88 110 LEU A C 1
ATOM 859 O O . LEU A 1 110 ? -4.085 -10.206 -4.418 1.00 85.88 110 LEU A O 1
ATOM 863 N N . VAL A 1 111 ? -1.951 -9.840 -5.051 1.00 86.69 111 VAL A N 1
ATOM 864 C CA . VAL A 1 111 ? -1.396 -9.780 -3.697 1.00 86.69 111 VAL A CA 1
ATOM 865 C C . VAL A 1 111 ? -1.972 -8.576 -2.949 1.00 86.69 111 VAL A C 1
ATOM 867 O O . VAL A 1 111 ? -2.481 -8.745 -1.840 1.00 86.69 111 VAL A O 1
ATOM 870 N N . ASP A 1 112 ? -1.998 -7.401 -3.576 1.00 84.50 112 ASP A N 1
ATOM 871 C CA . ASP A 1 112 ? -2.587 -6.183 -3.013 1.00 84.50 112 ASP A CA 1
ATOM 872 C C . ASP A 1 112 ? -4.074 -6.364 -2.710 1.00 84.50 112 ASP A C 1
ATOM 874 O O . ASP A 1 112 ? -4.537 -6.003 -1.628 1.00 84.50 112 ASP A O 1
ATOM 878 N N . ALA A 1 113 ? -4.829 -6.983 -3.622 1.00 85.56 113 ALA A N 1
ATOM 879 C CA . ALA A 1 113 ? -6.241 -7.276 -3.412 1.00 85.56 113 ALA A CA 1
ATOM 880 C C . ALA A 1 113 ? -6.462 -8.240 -2.235 1.00 85.56 113 ALA A C 1
ATOM 882 O O . ALA A 1 113 ? -7.378 -8.040 -1.434 1.00 85.56 113 ALA A O 1
ATOM 883 N N . ALA A 1 114 ? -5.624 -9.271 -2.100 1.00 88.44 114 ALA A N 1
ATOM 884 C CA . ALA A 1 114 ? -5.705 -10.224 -0.997 1.00 88.44 114 ALA A CA 1
ATOM 885 C C . ALA A 1 114 ? -5.402 -9.558 0.354 1.00 88.44 114 ALA A C 1
ATOM 887 O O . ALA A 1 114 ? -6.145 -9.769 1.319 1.00 88.44 114 ALA A O 1
ATOM 888 N N . PHE A 1 115 ? -4.362 -8.721 0.421 1.00 86.88 115 PHE A N 1
ATOM 889 C CA . PHE A 1 115 ? -4.035 -7.954 1.622 1.00 86.88 115 PHE A CA 1
ATOM 890 C C . PHE A 1 115 ? -5.138 -6.957 1.972 1.00 86.88 115 PHE A C 1
ATOM 892 O O . PHE A 1 115 ? -5.646 -6.994 3.093 1.00 86.88 115 PHE A O 1
ATOM 899 N N . ALA A 1 116 ? -5.598 -6.153 1.014 1.00 83.94 116 ALA A N 1
ATOM 900 C CA . ALA A 1 116 ? -6.672 -5.193 1.242 1.00 83.94 116 ALA A CA 1
ATOM 901 C C . ALA A 1 116 ? -7.951 -5.889 1.737 1.00 83.94 116 ALA A C 1
ATOM 903 O O . ALA A 1 116 ? -8.543 -5.476 2.735 1.00 83.94 116 ALA A O 1
ATOM 904 N N . ALA A 1 117 ? -8.351 -7.007 1.119 1.00 87.94 117 ALA A N 1
ATOM 905 C CA . ALA A 1 117 ? -9.497 -7.797 1.572 1.00 87.94 117 ALA A CA 1
ATOM 906 C C . ALA A 1 117 ? -9.309 -8.322 3.006 1.00 87.94 117 ALA A C 1
ATOM 908 O O . ALA A 1 117 ? -10.233 -8.248 3.823 1.00 87.94 117 ALA A O 1
ATOM 909 N N . TRP A 1 118 ? -8.111 -8.804 3.344 1.00 88.94 118 TRP A N 1
ATOM 910 C CA . TRP A 1 118 ? -7.777 -9.231 4.700 1.00 88.94 118 TRP A CA 1
ATOM 911 C C . TRP A 1 118 ? -7.919 -8.074 5.696 1.00 88.94 118 TRP A C 1
ATOM 913 O O . TRP A 1 118 ? -8.572 -8.229 6.736 1.00 88.94 118 TRP A O 1
ATOM 923 N N . ILE A 1 119 ? -7.341 -6.906 5.407 1.00 85.38 119 ILE A N 1
ATOM 924 C CA . ILE A 1 119 ? -7.384 -5.754 6.315 1.00 85.38 119 ILE A CA 1
ATOM 925 C C . ILE A 1 119 ? -8.805 -5.220 6.457 1.00 85.38 119 ILE A C 1
ATOM 927 O O . ILE A 1 119 ? -9.215 -4.924 7.578 1.00 85.38 119 ILE A O 1
ATOM 931 N N . ILE A 1 120 ? -9.605 -5.202 5.389 1.00 86.31 120 ILE A N 1
ATOM 932 C CA . ILE A 1 120 ? -11.036 -4.871 5.451 1.00 86.31 120 ILE A CA 1
ATOM 933 C C . ILE A 1 120 ? -11.759 -5.801 6.434 1.00 86.31 120 ILE A C 1
ATOM 935 O O . ILE A 1 120 ? -12.518 -5.329 7.284 1.00 86.31 120 ILE A O 1
ATOM 939 N N . VAL A 1 121 ? -11.499 -7.113 6.386 1.00 85.94 121 VAL A N 1
ATOM 940 C CA . VAL A 1 121 ? -12.096 -8.082 7.323 1.00 85.94 121 VAL A CA 1
ATOM 941 C C . VAL A 1 121 ? -11.642 -7.823 8.762 1.00 85.94 121 VAL A C 1
ATOM 943 O O . VAL A 1 121 ? -12.462 -7.880 9.686 1.00 85.94 121 VAL A O 1
ATOM 946 N N . LEU A 1 122 ? -10.362 -7.518 8.986 1.00 82.94 122 LEU A N 1
ATOM 947 C CA . LEU A 1 122 ? -9.847 -7.200 10.320 1.00 82.94 122 LEU A CA 1
ATOM 948 C C . LEU A 1 122 ? -10.409 -5.880 10.864 1.00 82.94 122 LEU A C 1
ATOM 950 O O . LEU A 1 122 ? -10.840 -5.837 12.018 1.00 82.94 122 LEU A O 1
ATOM 954 N N . ALA A 1 123 ? -10.455 -4.830 10.046 1.00 80.88 123 ALA A N 1
ATOM 955 C CA . ALA A 1 123 ? -11.022 -3.529 10.387 1.00 80.88 123 ALA A CA 1
ATOM 956 C C . ALA A 1 123 ? -12.520 -3.645 10.692 1.00 80.88 123 ALA A C 1
ATOM 958 O O . ALA A 1 123 ? -13.006 -3.073 11.669 1.00 80.88 123 ALA A O 1
ATOM 959 N N . TRP A 1 124 ? -13.245 -4.465 9.929 1.00 81.12 124 TRP A N 1
ATOM 960 C CA . TRP A 1 124 ? -14.644 -4.782 10.198 1.00 81.12 124 TRP A CA 1
ATOM 961 C C . TRP A 1 124 ? -14.833 -5.554 11.510 1.00 81.12 124 TRP A C 1
ATOM 963 O O . TRP A 1 124 ? -15.744 -5.264 12.286 1.00 81.12 124 TRP A O 1
ATOM 973 N N . ARG A 1 125 ? -13.954 -6.513 11.826 1.00 80.38 125 ARG A N 1
ATOM 974 C CA . ARG A 1 125 ? -13.973 -7.193 13.133 1.00 80.38 125 ARG A CA 1
ATOM 975 C C . ARG A 1 125 ? -13.694 -6.224 14.282 1.00 80.38 125 ARG A C 1
ATOM 977 O O . ARG A 1 125 ? -14.372 -6.308 15.306 1.00 80.38 125 ARG A O 1
ATOM 984 N N . LEU A 1 126 ? -12.738 -5.309 14.114 1.00 74.38 126 LEU A N 1
ATOM 985 C CA . LEU A 1 126 ? -12.416 -4.265 15.090 1.00 74.38 126 LEU A CA 1
ATOM 986 C C . LEU A 1 126 ? -13.609 -3.321 15.300 1.00 74.38 126 LEU A C 1
ATOM 988 O O . LEU A 1 126 ? -13.959 -3.023 16.439 1.00 74.38 126 LEU A O 1
ATOM 992 N N . SER A 1 127 ? -14.280 -2.895 14.2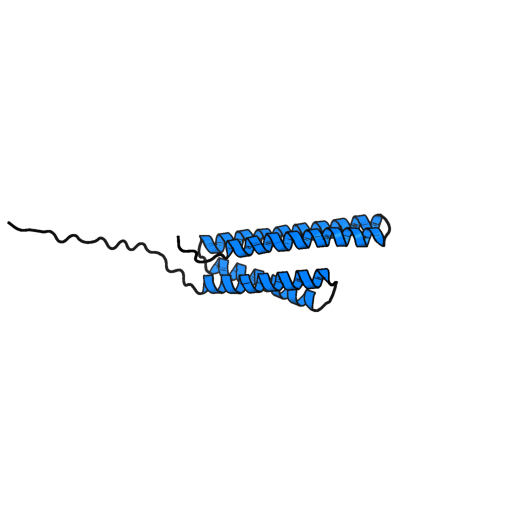27 1.00 72.69 127 SER A N 1
ATOM 993 C CA . SER A 1 127 ? -15.431 -1.992 14.318 1.00 72.69 127 SER A CA 1
ATOM 994 C C . SER A 1 127 ? -16.661 -2.666 14.933 1.00 72.69 127 SER A C 1
ATOM 996 O O . SER A 1 127 ? -17.407 -2.028 15.677 1.00 72.69 127 SER A O 1
ATOM 998 N N . ARG A 1 128 ? -16.856 -3.965 14.679 1.00 71.31 128 ARG A N 1
ATOM 999 C CA . ARG A 1 128 ? -17.978 -4.747 15.214 1.00 71.31 128 ARG A CA 1
ATOM 1000 C C . ARG A 1 128 ? -17.783 -5.149 16.670 1.00 71.31 128 ARG A C 1
ATOM 1002 O O . ARG A 1 128 ? -18.763 -5.312 17.401 1.00 71.31 128 ARG A O 1
ATOM 1009 N N . ALA A 1 129 ? -16.539 -5.264 17.118 1.00 67.31 129 ALA A N 1
ATOM 1010 C CA . ALA A 1 129 ? -16.222 -5.338 18.527 1.00 67.31 129 ALA A CA 1
ATOM 1011 C C . ALA A 1 129 ? -16.474 -3.973 19.169 1.00 67.31 129 ALA A C 1
ATOM 1013 O O . ALA A 1 129 ? -15.543 -3.208 19.403 1.00 67.31 129 ALA A O 1
ATOM 1014 N N . LYS A 1 130 ? -17.756 -3.661 19.433 1.00 55.31 130 LYS A N 1
ATOM 1015 C CA . LYS A 1 130 ? -18.185 -2.527 20.262 1.00 55.31 130 LYS A CA 1
ATOM 1016 C C . LYS A 1 130 ? -17.198 -2.424 21.403 1.00 55.31 130 LYS A C 1
ATOM 1018 O O . LYS A 1 130 ? -17.085 -3.395 22.155 1.00 55.31 130 LYS A O 1
ATOM 1023 N N . GLY A 1 131 ? -16.454 -1.318 21.454 1.00 53.53 131 GLY A N 1
ATOM 1024 C CA . GLY A 1 131 ? -15.414 -1.080 22.437 1.00 53.53 131 GLY A CA 1
ATOM 1025 C C . GLY A 1 131 ? -15.988 -1.312 23.821 1.00 53.53 131 GLY A C 1
ATOM 1026 O O . GLY A 1 131 ? -16.570 -0.413 24.421 1.00 53.53 131 GLY A O 1
ATOM 1027 N N . GLY A 1 132 ? -15.866 -2.543 24.314 1.00 49.03 132 GLY A N 1
ATOM 1028 C CA . GLY A 1 132 ? -16.089 -2.864 25.698 1.00 49.03 132 GLY A CA 1
ATOM 1029 C C . GLY A 1 132 ? -15.010 -2.076 26.390 1.00 49.03 132 GLY A C 1
ATOM 1030 O O . GLY A 1 132 ? -13.857 -2.512 26.424 1.00 49.03 132 GLY A O 1
ATOM 1031 N N . ARG A 1 133 ? -15.359 -0.860 26.825 1.00 49.31 133 ARG A N 1
ATOM 1032 C CA . ARG A 1 133 ? -14.561 -0.091 27.757 1.00 49.31 133 ARG A CA 1
ATOM 1033 C C . ARG A 1 133 ? -14.243 -1.111 28.830 1.00 49.31 133 ARG A C 1
ATOM 1035 O O . ARG A 1 133 ? -15.155 -1.621 29.481 1.00 49.31 133 ARG A O 1
ATOM 1042 N N . ILE A 1 134 ? -12.973 -1.484 28.944 1.00 52.72 134 ILE A N 1
ATOM 1043 C CA . ILE A 1 134 ? -12.502 -2.225 30.101 1.00 52.72 134 ILE A CA 1
ATOM 1044 C C . ILE A 1 134 ? -12.576 -1.183 31.211 1.00 52.72 134 ILE A C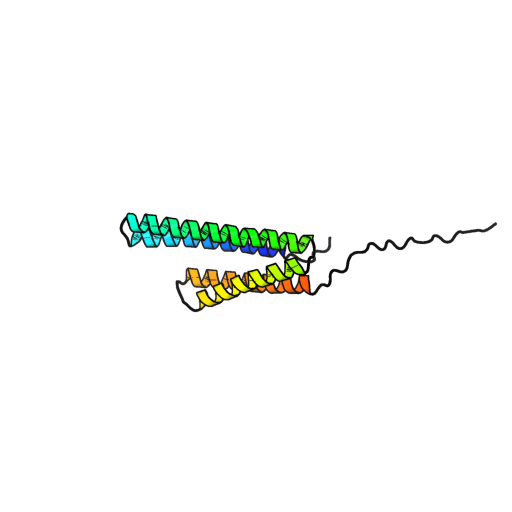 1
ATOM 1046 O O . ILE A 1 134 ? -11.586 -0.575 31.591 1.00 52.72 134 ILE A O 1
ATOM 1050 N N . THR A 1 135 ? -13.789 -0.883 31.676 1.00 50.47 135 THR A N 1
ATOM 1051 C CA . THR A 1 135 ? -13.960 -0.410 33.025 1.00 50.47 135 THR A CA 1
ATOM 1052 C C . THR A 1 135 ? -13.475 -1.592 33.832 1.00 50.47 135 THR A C 1
ATOM 1054 O O . THR A 1 135 ? -14.182 -2.590 33.990 1.00 50.47 135 THR A O 1
ATOM 1057 N N . THR A 1 136 ? -12.230 -1.510 34.278 1.00 50.09 136 THR A N 1
ATOM 1058 C CA . THR A 1 136 ? -11.787 -2.069 35.543 1.00 50.09 136 THR A CA 1
ATOM 1059 C C . THR A 1 136 ? -12.754 -1.564 36.612 1.00 50.09 136 THR A C 1
ATOM 1061 O O . THR A 1 136 ? -12.448 -0.698 37.420 1.00 50.09 136 THR A O 1
ATOM 1064 N N . SER A 1 137 ? -13.980 -2.090 36.618 1.00 47.75 137 SER A N 1
ATOM 1065 C CA . SER A 1 137 ? -14.812 -2.090 37.800 1.00 47.75 137 SER A CA 1
ATOM 1066 C C . SER A 1 137 ? -14.160 -3.123 38.705 1.00 47.75 137 SER A C 1
ATOM 1068 O O . SER A 1 137 ? -14.578 -4.277 38.793 1.00 47.75 137 SER A O 1
ATOM 1070 N N . SER A 1 138 ? -13.046 -2.718 39.318 1.00 53.97 138 SER A N 1
ATOM 1071 C CA . SER A 1 138 ? -12.598 -3.292 40.572 1.00 53.97 138 SER A CA 1
ATOM 1072 C C . SER A 1 138 ? -13.740 -3.046 41.534 1.00 53.97 138 SER A C 1
ATOM 1074 O O . SER A 1 138 ? -13.830 -1.998 42.166 1.00 53.97 138 SER A O 1
ATOM 1076 N N . ARG A 1 139 ? -14.677 -3.991 41.569 1.00 57.38 139 ARG A N 1
ATOM 1077 C CA . ARG A 1 139 ? -15.731 -4.047 42.566 1.00 57.38 139 ARG A CA 1
ATOM 1078 C C . ARG A 1 139 ? -14.994 -4.046 43.906 1.00 57.38 139 ARG A C 1
ATOM 1080 O O . ARG A 1 139 ? -14.265 -5.009 44.162 1.00 57.38 139 ARG A O 1
ATOM 1087 N N . PRO A 1 140 ? -15.091 -2.991 44.736 1.00 55.25 140 PRO A N 1
ATOM 1088 C CA . PRO A 1 140 ? -14.449 -3.022 46.033 1.00 55.25 140 PRO A CA 1
ATOM 1089 C C . PRO A 1 140 ? -15.106 -4.170 46.788 1.00 55.25 140 PRO A C 1
ATOM 1091 O O . PRO A 1 140 ? -16.308 -4.161 47.062 1.00 55.25 140 PRO A O 1
ATOM 1094 N N . ARG A 1 141 ? -14.326 -5.222 47.037 1.00 59.81 141 ARG A N 1
ATOM 1095 C CA . ARG A 1 141 ? -14.725 -6.355 47.861 1.00 59.81 141 ARG A CA 1
ATOM 1096 C C . ARG A 1 141 ? -14.940 -5.783 49.258 1.00 59.81 141 ARG A C 1
ATOM 1098 O O . ARG A 1 141 ? -13.987 -5.665 50.021 1.00 59.81 141 ARG A O 1
ATOM 1105 N N . ARG A 1 142 ? -16.175 -5.360 49.563 1.00 56.91 142 ARG A N 1
ATOM 1106 C CA . ARG A 1 142 ? -16.614 -5.039 50.925 1.00 56.91 142 ARG A CA 1
ATOM 1107 C C . ARG A 1 142 ? -16.265 -6.257 51.772 1.00 56.91 142 ARG A C 1
ATOM 1109 O O . ARG A 1 142 ? -16.915 -7.295 51.663 1.00 56.91 142 ARG A O 1
ATOM 1116 N N . ARG A 1 143 ? -15.190 -6.151 52.556 1.00 65.62 143 ARG A N 1
ATOM 1117 C CA . ARG A 1 143 ? -14.929 -7.084 53.647 1.00 65.62 143 ARG A CA 1
ATOM 1118 C C . ARG A 1 143 ? -16.1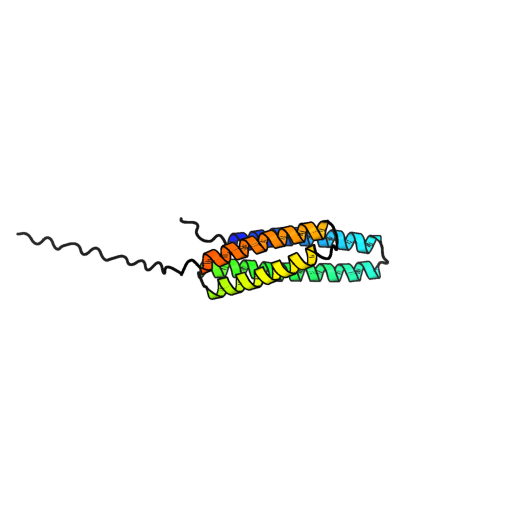14 -6.945 54.608 1.00 65.62 143 ARG A C 1
ATOM 1120 O O . ARG A 1 143 ? -16.403 -5.815 55.004 1.00 65.62 143 ARG A O 1
ATOM 1127 N N . PRO A 1 144 ? -16.835 -8.024 54.946 1.00 61.56 144 PRO A N 1
ATOM 1128 C CA . PRO A 1 144 ? -17.781 -7.958 56.045 1.00 61.56 144 PRO A CA 1
ATOM 1129 C C . PRO A 1 144 ? -16.994 -7.645 57.320 1.00 61.56 144 PRO A C 1
ATOM 1131 O O . PRO A 1 144 ? -15.972 -8.273 57.593 1.00 61.56 144 PRO A O 1
ATOM 1134 N N . ALA A 1 145 ? -17.446 -6.635 58.062 1.00 61.84 145 ALA A N 1
ATOM 1135 C CA . ALA A 1 145 ? -16.942 -6.359 59.395 1.00 61.84 145 ALA A CA 1
ATOM 1136 C C . ALA A 1 145 ? -17.286 -7.561 60.281 1.00 61.84 145 ALA A C 1
ATOM 1138 O O . ALA A 1 145 ? -18.452 -7.813 60.583 1.00 61.84 145 ALA A O 1
ATOM 1139 N N . THR A 1 146 ? -16.279 -8.342 60.660 1.00 62.91 146 THR A N 1
ATOM 1140 C CA . THR A 1 146 ? -16.413 -9.326 61.731 1.00 62.91 146 THR A CA 1
ATOM 1141 C C . THR A 1 146 ? -16.406 -8.586 63.058 1.00 62.91 146 THR A C 1
ATOM 1143 O O . THR A 1 146 ? -15.360 -8.356 63.655 1.00 62.91 146 THR A O 1
ATOM 1146 N N . THR A 1 147 ? -17.601 -8.209 63.500 1.00 62.84 147 THR A N 1
ATOM 1147 C CA . THR A 1 147 ? -17.895 -7.851 64.886 1.00 62.84 147 THR A CA 1
ATOM 1148 C C . THR A 1 147 ? -18.296 -9.127 65.624 1.00 62.84 147 THR A C 1
ATOM 1150 O O . THR A 1 147 ? -19.410 -9.598 65.412 1.00 62.84 147 THR A O 1
ATOM 1153 N N . LYS A 1 148 ? -17.425 -9.693 66.469 1.00 53.53 148 LYS A N 1
ATOM 1154 C CA . LYS A 1 148 ? -17.775 -10.587 67.599 1.00 53.53 148 LYS A CA 1
ATOM 1155 C C . LYS A 1 148 ? -16.662 -10.452 68.651 1.00 53.53 148 LYS A C 1
ATOM 1157 O O . LYS A 1 148 ? -15.512 -10.688 68.304 1.00 53.53 148 LYS A O 1
ATOM 1162 N N . LYS A 1 149 ? -16.958 -9.722 69.732 1.00 46.38 149 LYS A N 1
ATOM 1163 C CA . LYS A 1 149 ? -17.251 -10.185 71.108 1.00 46.38 149 LYS A CA 1
ATOM 1164 C C . 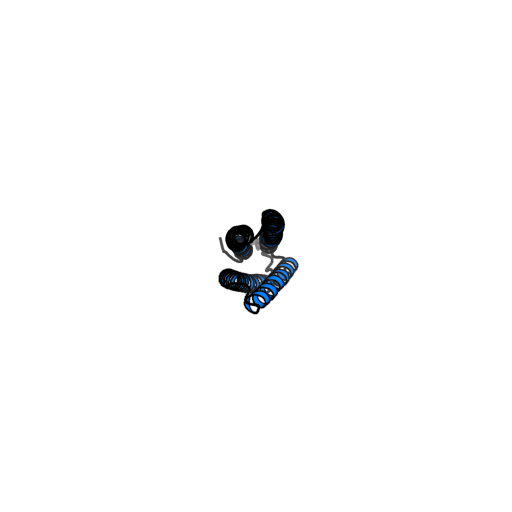LYS A 1 149 ? -15.994 -10.582 71.867 1.00 46.38 149 LYS A C 1
ATOM 1166 O O . LYS A 1 149 ? -15.427 -11.632 71.515 1.00 46.38 149 LYS A O 1
#

pLDDT: mean 78.2, std 13.16, range [37.12, 93.06]

Secondary structure (DSSP, 8-state):
------HHHHHHHHHHHHHHHHHHHHHHHHHHHHHHS-HHHHHHHHHHHHHHHHHHHHHHHHHHHHHHHHHHHT-HHHHHHHHHHHHHHHHHHHHHHHT---HHHHHHHHHHHHHHHHHHHHHHHHHHS--------------------

Sequence (149 aa):
MKLRYETGTATFIQFLVVMLFGFVGLIASIVDQCHEGDFANCAQGSIISFVYVFLLAGWFGFLSVLGYAAQDQRSHRLAYMLMFAEFMVLAIALFNAKHFPSVLGLITSLVDAAFAAWIIVLAWRLSRAKGGRITTSSRPRRRPATTKK

Radius of gyration: 23.48 Å; chains: 1; bounding box: 37×23×97 Å